Protein AF-A0AAV4HKL3-F1 (afdb_monomer)

Mean predicted aligned error: 17.19 Å

Sequence (102 aa):
MTYMALKHIKDILDKHAPEREITVKPRKPAPWITPAVKAEKQKQRQAGRQRRKLGTQVRRHLHSPQEGRQYLNEKVLSSDSSMELFSLTNQLLGKEKKKPPL

Radius of gyration: 27.22 Å; Cα contacts (8 Å, |Δi|>4): 16; chains: 1; bounding box: 71×27×57 Å

Structure (mmCIF, N/CA/C/O backbone):
data_AF-A0AAV4HKL3-F1
#
_entry.id   AF-A0AAV4HKL3-F1
#
loop_
_atom_site.group_PDB
_atom_site.id
_atom_site.type_symbol
_atom_site.label_atom_id
_atom_site.label_alt_id
_atom_site.label_comp_id
_atom_site.label_asym_id
_atom_site.label_entity_id
_atom_site.label_seq_id
_atom_site.pdbx_PDB_ins_code
_atom_site.Cartn_x
_atom_site.Cartn_y
_atom_site.Cartn_z
_atom_site.occupancy
_atom_site.B_iso_or_equiv
_atom_site.auth_seq_id
_atom_site.auth_comp_id
_atom_site.auth_asym_id
_atom_site.auth_atom_id
_atom_site.pdbx_PDB_model_num
ATOM 1 N N . MET A 1 1 ? -49.270 9.146 -0.379 1.00 57.22 1 MET A N 1
ATOM 2 C CA . MET A 1 1 ? -49.128 7.697 -0.088 1.00 57.22 1 MET A CA 1
ATOM 3 C C . MET A 1 1 ? -47.693 7.245 0.239 1.00 57.22 1 MET A C 1
ATOM 5 O O . MET A 1 1 ? -47.505 6.095 0.600 1.00 57.22 1 MET A O 1
ATOM 9 N N . THR A 1 2 ? -46.677 8.112 0.196 1.00 63.81 2 THR A N 1
ATOM 10 C CA . THR A 1 2 ? -45.257 7.753 0.423 1.00 63.81 2 THR A CA 1
ATOM 11 C C . THR A 1 2 ? -44.863 7.553 1.895 1.00 63.81 2 THR A C 1
ATOM 13 O O . THR A 1 2 ? -43.947 6.792 2.190 1.00 63.81 2 THR A O 1
ATOM 16 N N . TYR A 1 3 ? -45.579 8.178 2.835 1.00 68.31 3 TYR A N 1
ATOM 17 C CA . TYR A 1 3 ? -45.256 8.143 4.270 1.00 68.31 3 TYR A CA 1
ATOM 18 C C . TYR A 1 3 ? -45.369 6.753 4.918 1.00 68.31 3 TYR A C 1
ATOM 20 O O . TYR A 1 3 ? -44.599 6.431 5.819 1.00 68.31 3 TYR A O 1
ATOM 28 N N . MET A 1 4 ? -46.295 5.911 4.451 1.00 75.69 4 MET A N 1
ATOM 29 C CA . MET A 1 4 ? -46.495 4.568 5.014 1.00 75.69 4 MET A CA 1
ATOM 30 C C . MET A 1 4 ? -45.375 3.602 4.610 1.00 75.69 4 MET A C 1
ATOM 32 O O . MET A 1 4 ? -44.941 2.790 5.423 1.00 75.69 4 MET A O 1
ATOM 36 N N . ALA A 1 5 ? -44.853 3.738 3.388 1.00 79.25 5 ALA A N 1
ATOM 37 C CA . ALA A 1 5 ? -43.752 2.915 2.894 1.00 79.25 5 ALA A CA 1
ATOM 38 C C . ALA A 1 5 ? -42.443 3.193 3.652 1.00 79.25 5 ALA A C 1
ATOM 40 O O . ALA A 1 5 ? -41.749 2.261 4.050 1.00 79.25 5 ALA A O 1
ATOM 41 N N . LEU A 1 6 ? -42.138 4.467 3.923 1.00 83.50 6 LEU A N 1
ATOM 42 C CA . LEU A 1 6 ? -40.938 4.856 4.673 1.00 83.50 6 LEU A CA 1
ATOM 43 C C . LEU A 1 6 ? -40.952 4.331 6.113 1.00 83.50 6 LEU A C 1
ATOM 45 O O . LEU A 1 6 ? -39.924 3.874 6.610 1.00 83.50 6 LEU A O 1
ATOM 49 N N . LYS A 1 7 ? -42.120 4.340 6.766 1.00 86.31 7 LYS A N 1
ATOM 50 C CA . LYS A 1 7 ? -42.281 3.782 8.114 1.00 86.31 7 LYS A CA 1
ATOM 51 C C . LYS A 1 7 ? -42.011 2.275 8.135 1.00 86.31 7 LYS A C 1
ATOM 53 O O . LYS A 1 7 ? -41.268 1.803 8.983 1.00 86.31 7 LYS A O 1
ATOM 58 N N . HIS A 1 8 ? -42.5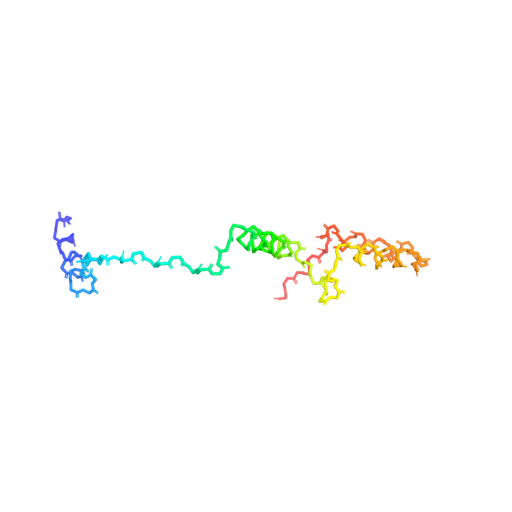43 1.543 7.158 1.00 89.38 8 HIS A N 1
ATOM 59 C CA . HIS A 1 8 ? -42.344 0.097 7.062 1.00 89.38 8 HIS A CA 1
ATOM 60 C C . HIS A 1 8 ? -40.878 -0.282 6.812 1.00 89.38 8 HIS A C 1
ATOM 62 O O . HIS A 1 8 ? -40.370 -1.231 7.403 1.00 89.38 8 HIS A O 1
ATOM 68 N N . ILE A 1 9 ? -40.179 0.486 5.971 1.00 89.75 9 ILE A N 1
ATOM 69 C CA . ILE A 1 9 ? -38.743 0.298 5.723 1.00 89.75 9 ILE A CA 1
ATOM 70 C C . ILE A 1 9 ? -37.946 0.531 7.007 1.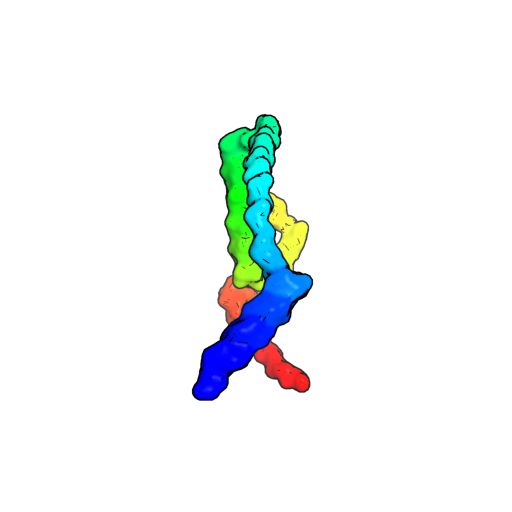00 89.75 9 ILE A C 1
ATOM 72 O O . ILE A 1 9 ? -37.063 -0.263 7.325 1.00 89.75 9 ILE A O 1
ATOM 76 N N . LYS A 1 10 ? -38.282 1.578 7.768 1.00 88.69 10 LYS A N 1
ATOM 77 C CA . LYS A 1 10 ? -37.644 1.850 9.056 1.00 88.69 10 LYS A CA 1
ATOM 78 C C . LYS A 1 10 ? -37.852 0.698 10.045 1.00 88.69 10 LYS A C 1
ATOM 80 O O . LYS A 1 10 ? -36.879 0.219 10.610 1.00 88.69 10 LYS A O 1
ATOM 85 N N . ASP A 1 11 ? -39.076 0.191 10.175 1.00 90.44 11 ASP A N 1
ATOM 86 C CA . ASP A 1 11 ? -39.383 -0.915 11.092 1.00 90.44 11 ASP A CA 1
ATOM 87 C C . ASP A 1 11 ? -38.625 -2.210 10.727 1.00 90.44 11 ASP A C 1
ATOM 89 O O . ASP A 1 11 ? -38.243 -2.988 11.605 1.00 90.44 11 ASP A O 1
ATOM 93 N N . ILE A 1 12 ? -38.395 -2.457 9.432 1.00 91.81 12 ILE A N 1
ATOM 94 C CA . ILE A 1 12 ? -37.581 -3.582 8.944 1.00 91.81 12 ILE A CA 1
ATOM 95 C C . ILE A 1 12 ? -36.102 -3.363 9.286 1.00 91.81 12 ILE A C 1
ATOM 97 O O . ILE A 1 12 ? -35.446 -4.282 9.783 1.00 91.81 12 ILE A O 1
ATOM 101 N N . LEU A 1 13 ? -35.578 -2.159 9.043 1.00 91.44 13 LEU A N 1
ATOM 102 C CA . LEU A 1 13 ? -34.189 -1.812 9.347 1.00 91.44 13 LEU A CA 1
ATOM 103 C C . LEU A 1 13 ? -33.910 -1.892 10.850 1.00 91.44 13 LEU A C 1
ATOM 105 O O . LEU A 1 13 ? -32.946 -2.542 11.237 1.00 91.44 13 LEU A O 1
ATOM 109 N N . ASP A 1 14 ? -34.789 -1.363 11.698 1.00 90.06 14 ASP A N 1
ATOM 110 C CA . ASP A 1 14 ? -34.621 -1.397 13.155 1.00 90.06 14 ASP A CA 1
ATOM 111 C C . ASP A 1 14 ? -34.627 -2.840 13.705 1.00 90.06 14 ASP A C 1
ATOM 113 O O . ASP A 1 14 ? -33.914 -3.149 14.662 1.00 90.06 14 ASP A O 1
ATOM 117 N N . LYS A 1 15 ? -35.380 -3.761 13.080 1.00 91.88 15 LYS A N 1
ATOM 118 C CA . LYS A 1 15 ? -35.417 -5.185 13.472 1.00 91.88 15 LYS A CA 1
ATOM 119 C C . LYS A 1 15 ? -34.200 -5.981 13.007 1.00 91.88 15 LYS A C 1
ATOM 121 O O . LYS A 1 15 ? -33.707 -6.828 13.752 1.00 91.88 15 LYS A O 1
ATOM 126 N N . HIS A 1 16 ? -33.750 -5.767 11.771 1.00 92.62 16 HIS A N 1
ATOM 127 C CA . HIS A 1 16 ? -32.732 -6.614 11.135 1.00 92.62 16 HIS A CA 1
ATOM 128 C C . HIS A 1 16 ? -31.324 -6.007 11.149 1.00 92.62 16 HIS A C 1
ATOM 130 O O . HIS A 1 16 ? -30.340 -6.745 11.110 1.00 92.62 16 HIS A O 1
ATOM 136 N N . ALA A 1 17 ? -31.220 -4.684 11.215 1.00 88.50 17 ALA A N 1
ATOM 137 C CA . ALA A 1 17 ? -29.976 -3.925 11.193 1.00 88.50 17 ALA A CA 1
ATOM 138 C C . ALA A 1 17 ? -30.075 -2.701 12.126 1.00 88.50 17 ALA A C 1
ATOM 140 O O . ALA A 1 17 ? -29.941 -1.569 11.658 1.00 88.50 17 ALA A O 1
ATOM 141 N N . PRO A 1 18 ? -30.314 -2.909 13.438 1.00 87.75 18 PRO A N 1
ATOM 142 C CA . PRO A 1 18 ? -30.407 -1.805 14.383 1.00 87.75 18 PRO A CA 1
ATOM 143 C C . PRO A 1 18 ? -29.126 -0.975 14.346 1.00 87.75 18 PRO A C 1
ATOM 145 O O . PRO A 1 18 ? -28.020 -1.531 14.346 1.00 87.75 18 PRO A O 1
ATOM 148 N N . GLU A 1 19 ? -29.272 0.349 14.351 1.00 85.00 19 GLU A N 1
ATOM 149 C CA . GLU A 1 19 ? -28.137 1.251 14.505 1.00 85.00 19 GLU A CA 1
ATOM 150 C C . GLU A 1 19 ? -27.454 0.959 15.844 1.00 85.00 19 GLU A C 1
ATOM 152 O O . GLU A 1 19 ? -28.039 1.068 16.922 1.00 85.00 19 GLU A O 1
ATOM 157 N N . ARG A 1 20 ? -26.203 0.504 15.767 1.00 85.75 20 ARG A N 1
ATOM 158 C CA . ARG A 1 20 ? -25.373 0.211 16.932 1.00 85.75 20 ARG A CA 1
ATOM 159 C C . ARG A 1 20 ? -24.162 1.110 16.891 1.00 85.75 20 ARG A C 1
ATOM 161 O O . ARG A 1 20 ? -23.299 0.968 16.026 1.00 85.75 20 ARG A O 1
ATOM 168 N N . GLU A 1 21 ? -24.067 1.987 17.875 1.00 87.69 21 GLU A N 1
ATOM 169 C CA . GLU A 1 21 ? -22.840 2.720 18.126 1.00 87.69 21 GLU A CA 1
ATOM 170 C C . GLU A 1 21 ? -21.850 1.784 18.819 1.00 87.69 21 GLU A C 1
ATOM 172 O O . GLU A 1 21 ? -22.030 1.367 19.963 1.00 87.69 21 GLU A O 1
ATOM 177 N N . ILE A 1 22 ? -20.803 1.399 18.094 1.00 87.56 22 ILE A N 1
ATOM 178 C CA . ILE A 1 22 ? -19.721 0.581 18.634 1.00 87.56 22 ILE A CA 1
ATOM 179 C C . ILE A 1 22 ? -18.529 1.499 18.858 1.00 87.56 22 ILE A C 1
ATOM 181 O O . ILE A 1 22 ? -17.926 2.002 17.910 1.00 87.56 22 ILE A O 1
ATOM 185 N N . THR A 1 23 ? -18.139 1.683 20.118 1.00 88.88 23 THR A N 1
ATOM 186 C CA . THR A 1 23 ? -16.890 2.371 20.445 1.00 88.88 23 THR A CA 1
ATOM 187 C C . THR A 1 23 ? -15.708 1.485 20.051 1.00 88.88 23 THR A C 1
ATOM 189 O O . THR A 1 23 ? -15.284 0.595 20.793 1.00 88.88 23 THR A O 1
ATOM 192 N N . VAL A 1 24 ? -15.159 1.707 18.856 1.00 88.75 24 VAL A N 1
ATOM 193 C CA . VAL A 1 24 ? -13.973 0.984 18.388 1.00 88.75 24 VAL A CA 1
ATOM 194 C C . VAL A 1 24 ? -12.747 1.530 19.113 1.00 88.75 24 VAL A C 1
ATOM 196 O O . VAL A 1 24 ? -12.263 2.622 18.822 1.00 88.75 24 VAL A O 1
ATOM 199 N N . LYS A 1 25 ? -12.211 0.750 20.059 1.00 90.00 25 LYS A N 1
ATOM 200 C CA . LYS A 1 25 ? -10.937 1.089 20.701 1.00 90.00 25 LYS A CA 1
ATOM 201 C C . LYS A 1 25 ? -9.815 1.054 19.655 1.00 90.00 25 LYS A C 1
ATOM 203 O O . LYS A 1 25 ? -9.688 0.051 18.942 1.00 90.00 25 LYS A O 1
ATOM 208 N N . PRO A 1 26 ? -8.972 2.097 19.566 1.00 88.12 26 PRO A N 1
ATOM 209 C CA . PRO A 1 26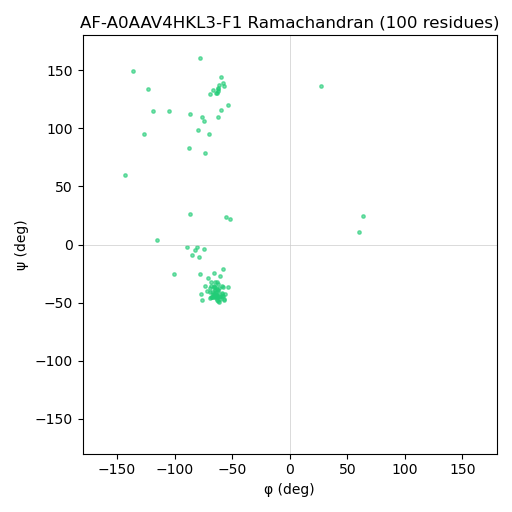 ? -7.839 2.078 18.659 1.00 88.12 26 PRO A CA 1
ATOM 210 C C . PRO A 1 26 ? -6.888 0.949 19.061 1.00 88.12 26 PRO A C 1
ATOM 212 O O . PRO A 1 26 ? -6.537 0.781 20.232 1.00 88.12 26 PRO A O 1
ATOM 215 N N . ARG A 1 27 ? -6.465 0.150 18.079 1.00 89.00 27 ARG A N 1
ATOM 216 C CA . ARG A 1 27 ? -5.444 -0.876 18.309 1.00 89.00 27 ARG A CA 1
ATOM 217 C C . ARG A 1 27 ? -4.123 -0.187 18.638 1.00 89.00 27 ARG A C 1
ATOM 219 O O . ARG A 1 27 ? -3.712 0.724 17.920 1.00 89.00 27 ARG A O 1
ATOM 226 N N . LYS A 1 28 ? -3.445 -0.650 19.693 1.00 90.44 28 LYS A N 1
ATOM 227 C CA . LYS A 1 28 ? -2.090 -0.187 20.015 1.00 90.44 28 LYS A CA 1
ATOM 228 C C . LYS A 1 28 ? -1.166 -0.450 18.815 1.00 90.44 28 LYS A C 1
ATOM 230 O O . LYS A 1 28 ? -1.285 -1.512 18.193 1.00 90.44 28 LYS A O 1
ATOM 235 N N . PRO A 1 29 ? -0.267 0.488 18.470 1.00 84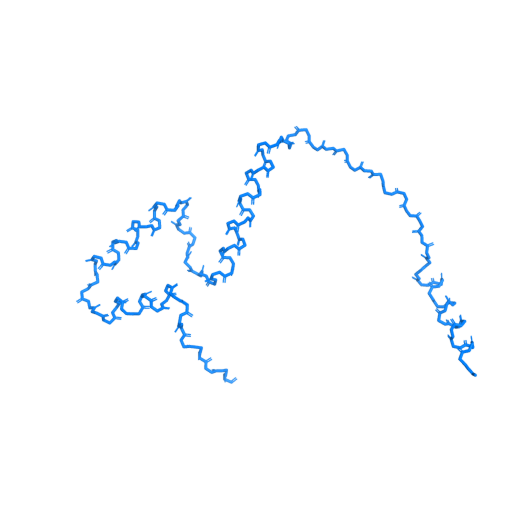.75 29 PRO A N 1
ATOM 236 C CA . PRO A 1 29 ? 0.696 0.259 17.406 1.00 84.75 29 PRO A CA 1
ATOM 237 C C . PRO A 1 29 ? 1.586 -0.929 17.777 1.00 84.75 29 PRO A C 1
ATOM 239 O O . PRO A 1 29 ? 2.016 -1.067 18.921 1.00 84.75 29 PRO A O 1
ATOM 242 N N . ALA A 1 30 ? 1.844 -1.806 16.808 1.00 88.94 30 ALA A N 1
ATOM 243 C CA . ALA A 1 30 ? 2.744 -2.925 17.028 1.00 88.94 30 ALA A CA 1
ATOM 244 C C . ALA A 1 30 ? 4.184 -2.399 17.181 1.00 88.94 30 ALA A C 1
ATOM 246 O O . ALA A 1 30 ? 4.632 -1.640 16.317 1.00 88.94 30 ALA A O 1
ATOM 247 N N . PRO A 1 31 ? 4.922 -2.803 18.230 1.00 90.31 31 PRO A N 1
ATOM 248 C CA . PRO A 1 31 ? 6.206 -2.190 18.584 1.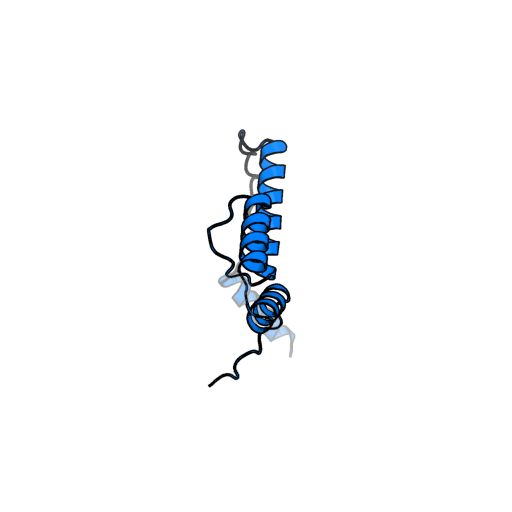00 90.31 31 PRO A CA 1
ATOM 249 C C . PRO A 1 31 ? 7.298 -2.416 17.529 1.00 90.31 31 PRO A C 1
ATOM 251 O O . PRO A 1 31 ? 8.204 -1.607 17.386 1.00 90.31 31 PRO A O 1
ATOM 254 N N . TRP A 1 32 ? 7.185 -3.479 16.731 1.00 89.19 32 TRP A N 1
ATOM 255 C CA . TRP A 1 32 ? 8.108 -3.780 15.633 1.00 89.19 32 TRP A CA 1
ATOM 256 C C . TRP A 1 32 ? 7.808 -3.011 14.334 1.00 89.19 32 TRP A C 1
ATOM 258 O O . TRP A 1 32 ? 8.550 -3.135 13.358 1.00 89.19 32 TRP A O 1
ATOM 268 N N . ILE A 1 33 ? 6.719 -2.236 14.265 1.00 88.75 33 ILE A N 1
ATOM 269 C CA . ILE A 1 33 ? 6.422 -1.394 13.098 1.00 88.75 33 ILE A CA 1
ATOM 270 C C . ILE A 1 33 ? 7.114 -0.045 13.288 1.00 88.75 33 ILE A C 1
ATOM 272 O O . ILE A 1 33 ? 6.513 0.939 13.711 1.00 88.75 33 ILE A O 1
ATOM 276 N N . THR A 1 34 ? 8.395 -0.002 12.936 1.00 94.00 34 THR A N 1
ATOM 277 C CA . THR A 1 34 ? 9.147 1.252 12.844 1.00 94.00 34 THR A CA 1
ATOM 278 C C . THR A 1 34 ? 8.813 1.994 11.539 1.00 94.00 34 THR A C 1
ATOM 280 O O . THR A 1 34 ? 8.330 1.380 10.575 1.00 94.00 34 THR A O 1
ATOM 283 N N . PRO A 1 35 ? 9.082 3.312 11.445 1.00 92.44 35 PRO A N 1
ATOM 284 C CA . PRO A 1 35 ? 8.918 4.068 10.200 1.00 92.44 35 PRO A CA 1
ATOM 285 C C . PRO A 1 35 ? 9.667 3.444 9.012 1.00 92.44 35 PRO A C 1
ATOM 287 O O . PRO A 1 35 ? 9.128 3.393 7.907 1.00 92.44 35 PRO A O 1
ATOM 290 N N . ALA A 1 36 ? 10.854 2.879 9.257 1.00 93.06 36 ALA A N 1
ATOM 291 C CA . ALA A 1 36 ? 11.637 2.159 8.253 1.00 93.06 36 ALA A CA 1
ATOM 292 C C . ALA A 1 36 ? 10.902 0.911 7.730 1.00 93.06 36 ALA A C 1
ATOM 294 O O . ALA A 1 36 ? 10.733 0.748 6.521 1.00 93.06 36 ALA A O 1
ATOM 295 N N . VAL A 1 37 ? 10.370 0.073 8.629 1.00 92.69 37 VAL A N 1
ATOM 296 C CA . VAL A 1 37 ? 9.583 -1.121 8.259 1.00 92.69 37 VAL A CA 1
ATOM 297 C C . VAL A 1 37 ? 8.320 -0.734 7.483 1.00 92.69 37 VAL A C 1
ATOM 299 O O . VAL A 1 37 ? 7.918 -1.426 6.543 1.00 92.69 37 VAL A O 1
ATOM 302 N N . LYS A 1 38 ? 7.682 0.383 7.849 1.00 92.06 38 LYS A N 1
ATOM 303 C CA . LYS A 1 38 ? 6.500 0.902 7.147 1.00 92.06 38 LYS A CA 1
ATOM 304 C C . LYS A 1 38 ? 6.843 1.357 5.725 1.00 92.06 38 LYS A C 1
ATOM 306 O O . LYS A 1 38 ? 6.110 1.002 4.799 1.00 92.06 38 LYS A O 1
ATOM 311 N N . ALA A 1 39 ? 7.945 2.088 5.555 1.00 93.81 39 ALA A N 1
ATOM 312 C CA . ALA A 1 39 ? 8.425 2.537 4.251 1.00 93.81 39 ALA A CA 1
ATOM 313 C C . ALA A 1 39 ? 8.757 1.349 3.335 1.00 93.81 39 ALA A C 1
ATOM 315 O O . ALA A 1 39 ? 8.324 1.317 2.183 1.00 93.81 39 ALA A O 1
ATOM 316 N N . GLU A 1 40 ? 9.431 0.327 3.862 1.00 93.00 40 GLU A N 1
ATOM 317 C CA . GLU A 1 40 ? 9.787 -0.861 3.084 1.00 93.00 40 GLU A CA 1
ATOM 318 C C . GLU A 1 40 ? 8.546 -1.662 2.654 1.00 93.00 40 GLU A C 1
ATOM 320 O O . GLU A 1 40 ? 8.369 -1.986 1.477 1.00 93.00 40 GLU A O 1
ATOM 3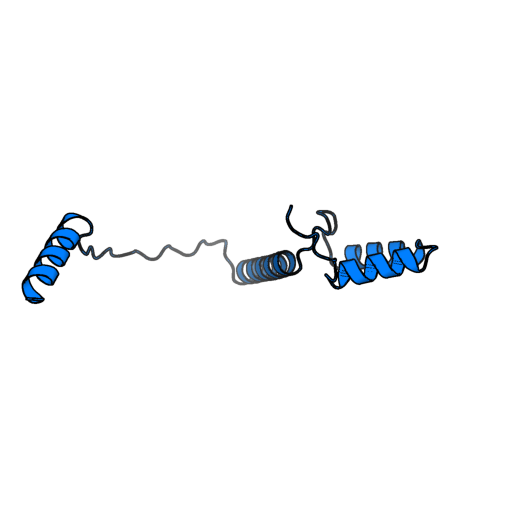25 N N . LYS A 1 41 ? 7.589 -1.872 3.569 1.00 92.88 41 LYS A N 1
ATOM 326 C CA . LYS A 1 41 ? 6.292 -2.487 3.228 1.00 92.88 41 LYS A CA 1
ATOM 327 C C . LYS A 1 41 ? 5.529 -1.692 2.168 1.00 92.88 41 LYS A C 1
ATOM 329 O O . LYS A 1 41 ? 4.833 -2.279 1.336 1.00 92.88 41 LYS A O 1
ATOM 334 N N . GLN A 1 42 ? 5.617 -0.364 2.196 1.00 93.38 42 GLN A N 1
ATOM 335 C CA . GLN A 1 42 ? 4.978 0.488 1.198 1.00 93.38 42 GLN A CA 1
ATOM 336 C C . GLN A 1 42 ? 5.618 0.315 -0.182 1.00 93.38 42 GLN A C 1
ATOM 338 O O . GLN A 1 42 ? 4.879 0.127 -1.154 1.00 93.38 42 GLN A O 1
ATOM 343 N N . LYS A 1 43 ? 6.954 0.293 -0.266 1.00 91.69 43 LYS A N 1
ATOM 344 C CA . LYS A 1 43 ? 7.681 0.013 -1.514 1.00 91.69 43 LYS A CA 1
ATOM 345 C C . LYS A 1 43 ? 7.282 -1.342 -2.098 1.00 91.69 43 LYS A C 1
ATOM 347 O O . LYS A 1 43 ? 6.887 -1.412 -3.261 1.00 91.69 43 LYS A O 1
ATOM 352 N N . GLN A 1 44 ? 7.258 -2.395 -1.277 1.00 89.75 44 GLN A N 1
ATOM 353 C CA . GLN A 1 44 ? 6.832 -3.732 -1.711 1.00 89.75 44 GLN A CA 1
ATOM 354 C C . GLN A 1 44 ? 5.398 -3.745 -2.260 1.00 89.75 44 GLN A C 1
ATOM 356 O O . GLN A 1 44 ? 5.123 -4.360 -3.293 1.00 89.75 44 GLN A O 1
ATOM 361 N N . ARG A 1 45 ? 4.465 -3.033 -1.613 1.00 89.50 45 ARG A N 1
ATOM 362 C CA . ARG A 1 45 ? 3.080 -2.915 -2.101 1.00 89.50 45 ARG A CA 1
ATOM 363 C C . ARG A 1 45 ? 3.000 -2.176 -3.432 1.00 89.50 45 ARG A C 1
ATOM 365 O O . ARG A 1 45 ? 2.234 -2.593 -4.298 1.00 89.50 45 ARG A O 1
ATOM 372 N N . GLN A 1 46 ? 3.751 -1.089 -3.594 1.00 89.31 46 GLN A N 1
ATOM 373 C CA . GLN A 1 46 ? 3.791 -0.329 -4.846 1.00 89.31 46 GLN A CA 1
ATOM 374 C C . GLN A 1 46 ? 4.347 -1.185 -5.987 1.00 89.31 46 GLN A C 1
ATOM 376 O O . GLN A 1 46 ? 3.688 -1.302 -7.021 1.00 89.31 46 GLN A O 1
ATOM 381 N N . ALA A 1 47 ? 5.468 -1.874 -5.759 1.00 82.75 47 ALA A N 1
ATOM 382 C CA . ALA A 1 47 ? 6.043 -2.816 -6.716 1.00 82.75 47 ALA A CA 1
ATOM 383 C C . ALA A 1 47 ? 5.054 -3.941 -7.072 1.00 82.75 47 ALA A C 1
ATOM 385 O O . ALA A 1 47 ? 4.835 -4.241 -8.245 1.00 82.75 47 ALA A O 1
ATOM 386 N N . GLY A 1 48 ? 4.365 -4.510 -6.076 1.00 84.38 48 GLY A N 1
ATOM 387 C CA . GLY A 1 48 ? 3.341 -5.533 -6.294 1.00 84.38 48 GLY A CA 1
ATOM 388 C C . GLY A 1 48 ? 2.148 -5.042 -7.122 1.00 84.38 48 GLY A C 1
ATOM 389 O O . GLY A 1 48 ? 1.648 -5.772 -7.978 1.00 84.38 48 GLY A O 1
ATOM 390 N N . ARG A 1 49 ? 1.698 -3.800 -6.908 1.00 85.94 49 ARG A N 1
ATOM 391 C CA . ARG A 1 49 ? 0.623 -3.178 -7.704 1.00 85.94 49 ARG A CA 1
ATOM 392 C C . ARG A 1 49 ? 1.057 -2.930 -9.144 1.00 85.94 49 ARG A C 1
ATOM 394 O O . ARG A 1 49 ? 0.303 -3.257 -10.056 1.00 85.94 49 ARG A O 1
ATOM 401 N N . GLN A 1 50 ? 2.260 -2.394 -9.343 1.00 79.56 50 GLN A N 1
ATOM 402 C CA . GLN A 1 50 ? 2.826 -2.189 -10.677 1.00 79.56 50 GLN A CA 1
ATOM 403 C C . GLN A 1 50 ? 2.961 -3.520 -11.422 1.00 79.56 50 GLN A C 1
ATOM 405 O O . GLN A 1 50 ? 2.499 -3.629 -12.554 1.00 79.56 50 GLN A O 1
ATOM 410 N N . ARG A 1 51 ? 3.465 -4.565 -10.752 1.00 71.06 51 ARG A N 1
ATOM 411 C CA . ARG A 1 51 ? 3.560 -5.921 -11.308 1.00 71.06 51 ARG A CA 1
ATOM 412 C C . ARG A 1 51 ? 2.204 -6.466 -11.761 1.00 71.06 51 ARG A C 1
ATOM 414 O O . ARG A 1 51 ? 2.098 -6.983 -12.865 1.00 71.06 51 ARG A O 1
ATOM 421 N N . ARG A 1 52 ? 1.160 -6.339 -10.934 1.00 76.88 52 ARG A N 1
ATOM 422 C CA . ARG A 1 52 ? -0.202 -6.775 -11.303 1.00 76.88 52 ARG A CA 1
ATOM 423 C C . ARG A 1 52 ? -0.746 -5.997 -12.502 1.00 76.88 52 ARG A C 1
ATOM 425 O O . ARG A 1 52 ? -1.368 -6.594 -13.370 1.00 76.88 52 ARG A O 1
ATOM 432 N N . LYS A 1 53 ? -0.502 -4.683 -12.551 1.00 74.38 53 LYS A N 1
ATOM 433 C CA . LYS A 1 53 ? -0.963 -3.808 -13.639 1.00 74.38 53 LYS A CA 1
ATOM 434 C C . LYS A 1 53 ? -0.308 -4.148 -14.978 1.00 74.38 53 LYS A C 1
ATOM 436 O O . LYS A 1 53 ? -0.970 -4.066 -16.002 1.00 74.38 53 LYS A O 1
ATOM 441 N N . LEU A 1 54 ? 0.967 -4.530 -14.966 1.00 66.56 54 LEU A N 1
ATOM 442 C CA . LEU A 1 54 ? 1.716 -4.861 -16.179 1.00 66.56 54 LEU A CA 1
ATOM 443 C C . LEU A 1 54 ? 1.338 -6.225 -16.777 1.00 66.56 54 LEU A C 1
ATOM 445 O O . LEU A 1 54 ? 1.862 -6.574 -17.826 1.00 66.56 54 LEU A O 1
ATOM 449 N N . GLY A 1 55 ? 0.452 -7.006 -16.139 1.00 60.81 55 GLY A N 1
ATOM 450 C CA . GLY A 1 55 ? -0.015 -8.294 -16.671 1.00 60.81 55 GLY A CA 1
ATOM 451 C C . GLY A 1 55 ? 1.100 -9.321 -16.878 1.00 60.81 55 GLY A C 1
ATOM 452 O O . GLY A 1 55 ? 0.886 -10.365 -17.487 1.00 60.81 55 GLY A O 1
ATOM 453 N N . THR A 1 56 ? 2.303 -9.047 -16.376 1.00 55.34 56 THR A N 1
ATOM 454 C CA . THR A 1 56 ? 3.471 -9.849 -16.671 1.00 55.34 56 THR A CA 1
ATOM 455 C C . THR A 1 56 ? 3.453 -11.103 -15.807 1.00 55.34 56 THR A C 1
ATOM 457 O O . THR A 1 56 ? 3.973 -11.160 -14.691 1.00 55.34 56 THR A O 1
ATOM 460 N N . GLN A 1 57 ? 2.982 -12.181 -16.428 1.00 52.69 57 GLN A N 1
ATOM 461 C CA . GLN A 1 57 ? 3.512 -13.539 -16.276 1.00 52.69 57 GLN A CA 1
ATOM 462 C C . GLN A 1 57 ? 5.029 -13.628 -16.581 1.00 52.69 57 GLN A C 1
ATOM 464 O O . GLN A 1 57 ? 5.547 -14.704 -16.872 1.00 52.69 57 GLN A O 1
ATOM 469 N N . VAL A 1 58 ? 5.794 -12.534 -16.462 1.00 51.38 58 VAL A N 1
ATOM 470 C CA . VAL A 1 58 ? 7.252 -12.574 -16.349 1.00 51.38 58 VAL A CA 1
ATOM 471 C C . VAL A 1 58 ? 7.543 -1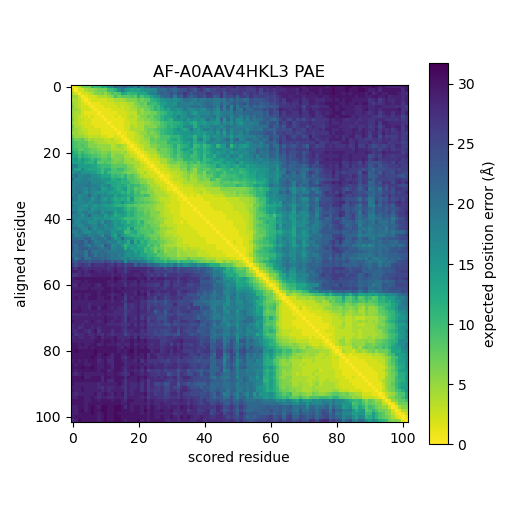3.078 -14.941 1.00 51.38 58 VAL A C 1
ATOM 473 O O . VAL A 1 58 ? 7.673 -12.338 -13.970 1.00 51.38 58 VAL A O 1
ATOM 476 N N . ARG A 1 59 ? 7.394 -14.401 -14.871 1.00 46.28 59 ARG A N 1
ATOM 477 C CA . ARG A 1 59 ? 8.042 -15.415 -14.061 1.00 46.28 59 ARG A CA 1
ATOM 478 C C . ARG A 1 59 ? 8.594 -14.980 -12.707 1.00 46.28 59 ARG A C 1
ATOM 480 O O . ARG A 1 59 ? 9.316 -14.008 -12.552 1.00 46.28 59 ARG A O 1
ATOM 487 N N . ARG A 1 60 ? 8.318 -15.849 -11.737 1.00 49.97 60 ARG A N 1
ATOM 488 C CA . ARG A 1 60 ? 8.849 -15.957 -10.369 1.00 49.97 60 ARG A CA 1
ATOM 489 C C . ARG A 1 60 ? 10.395 -15.974 -10.246 1.00 49.97 60 ARG A C 1
ATOM 491 O O . ARG A 1 60 ? 10.886 -16.456 -9.239 1.00 49.97 60 ARG A O 1
ATOM 498 N N . HIS A 1 61 ? 11.159 -15.478 -11.218 1.00 46.88 61 HIS A N 1
ATOM 499 C CA . HIS A 1 61 ? 12.601 -15.715 -11.318 1.00 46.88 61 HIS A CA 1
ATOM 500 C C . HIS A 1 61 ? 13.500 -14.492 -11.172 1.00 46.88 61 HIS A C 1
ATOM 502 O O . HIS A 1 61 ? 14.700 -14.652 -11.305 1.00 46.88 61 HIS A O 1
ATOM 508 N N . LEU A 1 62 ? 12.978 -13.299 -10.894 1.00 48.91 62 LEU A N 1
ATOM 509 C CA . LEU A 1 62 ? 13.830 -12.112 -10.826 1.00 48.91 62 LEU A CA 1
ATOM 510 C C . LEU A 1 62 ? 13.609 -11.421 -9.489 1.00 48.91 62 LEU A C 1
ATOM 512 O O . LEU A 1 62 ? 12.637 -10.683 -9.296 1.00 48.91 62 LEU A O 1
ATOM 516 N N . HIS A 1 63 ? 14.483 -11.755 -8.544 1.00 53.84 63 HIS A N 1
ATOM 517 C CA . HIS A 1 63 ? 14.488 -11.200 -7.197 1.00 53.84 63 HIS A CA 1
ATOM 518 C C . HIS A 1 63 ? 15.122 -9.800 -7.168 1.00 53.84 63 HIS A C 1
ATOM 520 O O . HIS A 1 63 ? 14.925 -9.075 -6.191 1.00 53.84 63 HIS A O 1
ATOM 526 N N . SER A 1 64 ? 15.767 -9.362 -8.258 1.00 61.84 64 SER A N 1
ATOM 527 C CA . SER A 1 64 ? 16.276 -7.998 -8.409 1.00 61.84 64 SER A CA 1
ATOM 528 C C . SER A 1 64 ? 15.983 -7.376 -9.792 1.00 61.84 64 SER A C 1
ATOM 530 O O . SER A 1 64 ? 15.947 -8.070 -10.812 1.00 61.84 64 SER A O 1
ATOM 532 N N . PRO A 1 65 ? 15.808 -6.038 -9.881 1.00 63.22 65 PRO A N 1
ATOM 533 C CA . PRO A 1 65 ? 15.719 -5.318 -11.158 1.00 63.22 65 PRO A CA 1
ATOM 534 C C . PRO A 1 65 ? 16.945 -5.504 -12.067 1.00 63.22 65 PRO A C 1
ATOM 536 O O . PRO A 1 65 ? 16.855 -5.271 -13.271 1.00 63.22 65 PRO A O 1
ATOM 539 N N . GLN A 1 66 ? 18.087 -5.885 -11.491 1.00 66.81 66 GLN A N 1
ATOM 540 C CA . GLN A 1 66 ? 19.349 -6.106 -12.196 1.00 66.81 66 GLN A CA 1
ATOM 541 C C . GLN A 1 66 ? 19.328 -7.432 -12.958 1.00 66.81 66 GLN A C 1
ATOM 543 O O . GLN A 1 66 ? 19.598 -7.436 -14.159 1.00 66.81 66 GLN A O 1
ATOM 548 N N . GLU A 1 67 ? 18.896 -8.516 -12.311 1.00 64.38 67 GLU A N 1
ATOM 549 C CA . GLU A 1 67 ? 18.741 -9.828 -12.955 1.00 64.38 67 GLU A CA 1
ATOM 550 C C . GLU A 1 67 ? 17.771 -9.749 -14.144 1.00 64.38 67 GLU A C 1
ATOM 552 O O . GLU A 1 67 ? 17.976 -10.380 -15.178 1.00 64.38 67 GLU A O 1
ATOM 557 N N . GLY A 1 68 ? 16.712 -8.935 -14.033 1.00 67.88 68 GLY A N 1
ATOM 558 C CA . GLY A 1 68 ? 15.731 -8.806 -15.112 1.00 67.88 68 GLY A CA 1
ATOM 559 C C . GLY A 1 68 ? 16.280 -8.124 -16.357 1.00 67.88 68 GLY A C 1
ATOM 560 O O . GLY A 1 68 ? 15.890 -8.469 -17.471 1.00 67.88 68 GLY A O 1
ATOM 561 N N . ARG A 1 69 ? 17.218 -7.189 -16.178 1.00 74.88 69 ARG A N 1
ATOM 562 C CA . ARG A 1 69 ? 17.938 -6.566 -17.293 1.00 74.88 69 ARG A CA 1
ATOM 563 C C . ARG A 1 69 ? 18.932 -7.536 -17.919 1.00 74.88 69 ARG A C 1
ATOM 565 O O . ARG A 1 69 ? 19.019 -7.577 -19.139 1.00 74.88 69 ARG A O 1
ATOM 572 N N . GLN A 1 70 ? 19.633 -8.324 -17.105 1.00 78.12 70 GLN A N 1
ATOM 573 C CA . GLN A 1 70 ? 20.576 -9.335 -17.591 1.00 78.12 70 GLN A CA 1
ATOM 574 C C . GLN A 1 70 ? 19.868 -10.383 -18.452 1.00 78.12 70 GLN A C 1
ATOM 576 O O . GLN A 1 70 ? 20.250 -10.565 -19.602 1.00 78.12 70 GLN A O 1
ATOM 581 N N . TYR A 1 71 ? 18.758 -10.948 -17.967 1.00 79.00 71 TYR A N 1
ATOM 582 C CA . TYR A 1 71 ? 17.953 -11.903 -18.733 1.00 79.00 71 TYR A CA 1
ATOM 583 C C . TYR A 1 71 ? 17.475 -11.338 -20.082 1.00 79.00 71 TYR A C 1
ATOM 585 O O . TYR A 1 71 ? 17.497 -12.028 -21.099 1.00 79.00 71 TYR A O 1
ATOM 593 N N . LEU A 1 72 ? 17.026 -10.077 -20.106 1.00 79.44 72 LEU A N 1
ATOM 594 C CA . LEU A 1 72 ? 16.585 -9.435 -21.346 1.00 79.44 72 LEU A CA 1
ATOM 595 C C . LEU A 1 72 ? 17.746 -9.200 -22.313 1.00 79.44 72 LEU A C 1
ATOM 597 O O . LEU A 1 72 ? 17.583 -9.439 -23.505 1.00 79.44 72 LEU A O 1
ATOM 601 N N . ASN A 1 73 ? 18.904 -8.776 -21.809 1.00 82.56 73 ASN A N 1
ATOM 602 C CA . ASN A 1 73 ? 20.094 -8.583 -22.630 1.00 82.56 73 ASN A CA 1
ATOM 603 C C . ASN A 1 73 ? 20.577 -9.907 -23.224 1.00 82.56 73 ASN A C 1
ATOM 605 O O . ASN A 1 73 ? 20.815 -9.970 -24.423 1.00 82.56 73 ASN A O 1
ATOM 609 N N . GLU A 1 74 ? 20.655 -10.968 -22.422 1.00 84.69 74 GLU A N 1
ATOM 610 C CA . GLU A 1 74 ? 21.017 -12.308 -22.896 1.00 84.69 74 GLU A CA 1
ATOM 611 C C . GLU A 1 74 ? 20.062 -12.785 -23.986 1.00 84.69 74 GLU A C 1
ATOM 613 O O . GLU A 1 74 ? 20.504 -13.250 -25.029 1.00 84.69 74 GLU A O 1
ATOM 618 N N . LYS A 1 75 ? 18.755 -12.593 -23.790 1.00 81.06 75 LYS A N 1
ATOM 619 C CA . LYS A 1 75 ? 17.743 -13.018 -24.757 1.00 81.06 75 LYS A CA 1
ATOM 620 C C . LYS A 1 75 ? 17.788 -12.222 -26.061 1.00 81.06 75 LYS A C 1
ATOM 622 O O . LYS A 1 75 ? 17.533 -12.783 -27.119 1.00 81.06 75 LYS A O 1
ATOM 627 N N . VAL A 1 76 ? 18.101 -10.927 -25.999 1.00 84.69 76 VAL A N 1
ATOM 628 C CA . VAL A 1 76 ? 18.301 -10.092 -27.194 1.00 84.69 76 VAL A CA 1
ATOM 629 C C . VAL A 1 76 ? 19.574 -10.503 -27.933 1.00 84.69 76 VAL A C 1
ATOM 631 O O . VAL A 1 76 ? 19.552 -10.590 -29.155 1.00 84.69 76 VAL A O 1
ATOM 634 N N . LEU A 1 77 ? 20.653 -10.792 -27.202 1.00 85.44 77 LEU A N 1
ATOM 635 C CA . LEU A 1 77 ? 21.931 -11.229 -27.770 1.00 85.44 77 LEU A CA 1
ATOM 636 C C . LEU A 1 77 ? 21.871 -12.649 -28.348 1.00 85.44 77 LEU A C 1
ATOM 638 O O . LEU A 1 77 ? 22.603 -12.943 -29.284 1.00 85.44 77 LEU A O 1
ATOM 642 N N . SER A 1 78 ? 21.012 -13.515 -27.808 1.00 86.38 78 SER A N 1
ATOM 643 C CA . SER A 1 78 ? 20.833 -14.893 -28.274 1.00 86.38 78 SER A CA 1
ATOM 644 C C . SER A 1 78 ? 19.785 -15.045 -29.379 1.00 86.38 78 SER A C 1
ATOM 646 O O . SER A 1 78 ? 19.488 -16.170 -29.766 1.00 86.38 78 SER A O 1
A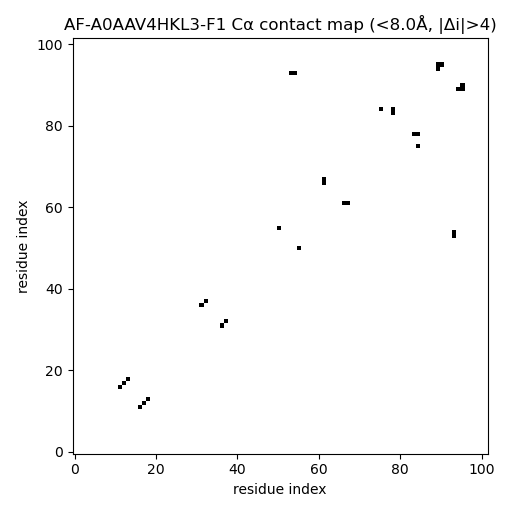TOM 648 N N . SER A 1 79 ? 19.119 -13.962 -29.789 1.00 84.00 79 SER A N 1
ATOM 649 C CA . SER A 1 79 ? 18.072 -14.029 -30.812 1.00 84.00 79 SER A CA 1
ATOM 650 C C . SER A 1 79 ? 18.700 -13.911 -32.197 1.00 84.00 79 SER A C 1
ATOM 652 O O . SER A 1 79 ? 19.148 -12.832 -32.582 1.00 84.00 79 SER A O 1
ATOM 654 N N . ASP A 1 80 ? 18.654 -14.989 -32.973 1.00 83.06 80 ASP A N 1
ATOM 655 C CA . ASP A 1 80 ? 19.201 -15.021 -34.336 1.00 83.06 80 ASP A CA 1
ATOM 656 C C . ASP A 1 80 ? 18.206 -14.497 -35.388 1.00 83.06 80 ASP A C 1
ATOM 658 O O . ASP A 1 80 ? 18.551 -14.296 -36.554 1.00 83.06 80 ASP A O 1
ATOM 662 N N . SER A 1 81 ? 16.949 -14.260 -34.989 1.00 87.38 81 SER A N 1
ATOM 663 C CA . SER A 1 81 ? 15.870 -13.853 -35.888 1.00 87.38 81 SER A CA 1
ATOM 664 C C . SER A 1 81 ? 15.209 -12.540 -35.475 1.00 87.38 81 SER A C 1
ATOM 666 O O . SER A 1 81 ? 14.774 -12.340 -34.337 1.00 87.38 81 SER A O 1
ATOM 668 N N . SER A 1 82 ? 15.024 -11.657 -36.458 1.00 83.94 82 SER A N 1
ATOM 669 C CA . SER A 1 82 ? 14.285 -10.399 -36.302 1.00 83.94 82 SER A CA 1
ATOM 670 C C . SER A 1 82 ? 12.826 -10.619 -35.887 1.00 83.94 82 SER A C 1
ATOM 672 O O . SER A 1 82 ? 12.247 -9.781 -35.194 1.00 83.94 82 SER A O 1
ATOM 674 N N . MET A 1 83 ? 12.241 -11.766 -36.241 1.00 82.12 83 MET A N 1
ATOM 675 C CA . MET A 1 83 ? 10.887 -12.150 -35.839 1.00 82.12 83 MET A CA 1
ATOM 676 C C . MET A 1 83 ? 10.785 -12.450 -34.342 1.00 82.12 83 MET A C 1
ATOM 678 O O . MET A 1 83 ? 9.794 -12.086 -33.704 1.00 82.12 83 MET A O 1
ATOM 682 N N . GLU A 1 84 ? 11.811 -13.070 -33.762 1.00 81.44 84 GLU A N 1
ATOM 683 C CA . GLU A 1 84 ? 11.857 -13.375 -32.331 1.00 81.44 84 GLU A CA 1
ATOM 684 C C . GLU A 1 84 ? 11.978 -12.091 -31.512 1.00 81.44 84 GLU A C 1
ATOM 686 O O . GLU A 1 84 ? 11.188 -11.872 -30.588 1.00 81.44 84 GLU A O 1
ATOM 691 N N . LEU A 1 85 ? 12.862 -11.181 -31.929 1.00 85.06 85 LEU A N 1
ATOM 692 C CA . LEU A 1 85 ? 12.985 -9.847 -31.339 1.00 85.06 85 LEU A CA 1
ATOM 693 C C . LEU A 1 85 ? 11.671 -9.059 -31.447 1.00 85.06 85 LEU A C 1
ATOM 695 O O . LEU A 1 85 ? 11.224 -8.431 -30.482 1.00 85.06 85 LEU A O 1
ATOM 699 N N . PHE A 1 86 ? 10.996 -9.132 -32.595 1.00 84.00 86 PHE A N 1
ATOM 700 C CA . PHE A 1 86 ? 9.704 -8.479 -32.791 1.00 84.00 86 PHE A CA 1
ATOM 701 C C . PHE A 1 86 ? 8.608 -9.069 -31.886 1.00 84.00 86 PHE A C 1
ATOM 703 O O . PHE A 1 86 ? 7.796 -8.338 -31.315 1.00 84.00 86 PHE A O 1
ATOM 710 N N . SER A 1 87 ? 8.591 -10.386 -31.687 1.00 81.94 87 SER A N 1
ATOM 711 C CA . SER A 1 87 ? 7.652 -11.031 -30.762 1.00 81.94 87 SER A CA 1
ATOM 712 C C . SER A 1 87 ? 7.911 -10.621 -29.305 1.00 81.94 87 SER A C 1
ATOM 714 O O . SER A 1 87 ? 6.977 -10.260 -28.586 1.00 81.94 87 SER A O 1
ATOM 716 N N . LEU A 1 88 ? 9.185 -10.566 -28.902 1.00 82.12 88 LEU A N 1
ATOM 717 C CA . LEU A 1 88 ? 9.616 -10.169 -27.566 1.00 82.12 88 LEU A CA 1
ATOM 718 C C . LEU A 1 88 ? 9.269 -8.705 -27.274 1.00 82.12 88 LEU A C 1
ATOM 720 O O . 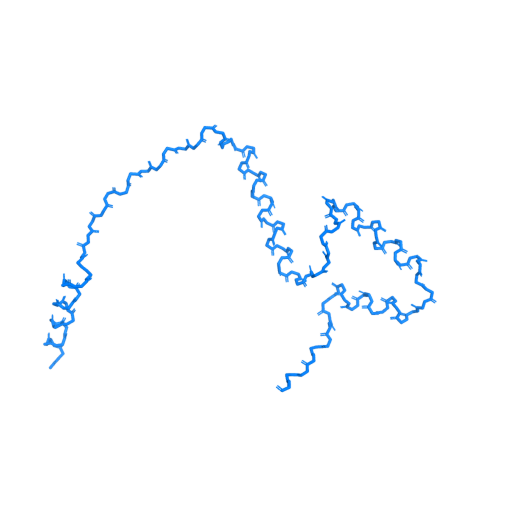LEU A 1 88 ? 8.745 -8.392 -26.205 1.00 82.12 88 LEU A O 1
ATOM 724 N N . THR A 1 89 ? 9.505 -7.803 -28.228 1.00 83.44 89 THR A N 1
ATOM 725 C CA . THR A 1 89 ? 9.137 -6.387 -28.080 1.00 83.44 89 THR A CA 1
ATOM 726 C C . THR A 1 89 ? 7.624 -6.198 -27.968 1.00 83.44 89 THR A C 1
ATOM 728 O O . THR A 1 89 ? 7.169 -5.449 -27.104 1.00 83.44 89 THR A O 1
ATOM 731 N N . ASN A 1 90 ? 6.822 -6.923 -28.753 1.00 83.38 90 ASN A N 1
ATOM 732 C CA . ASN A 1 90 ? 5.362 -6.886 -28.625 1.00 83.38 90 ASN A CA 1
ATOM 733 C C . ASN A 1 90 ? 4.870 -7.443 -27.284 1.00 83.38 90 ASN A C 1
ATOM 735 O O . ASN A 1 90 ? 3.933 -6.884 -26.709 1.00 83.38 90 ASN A O 1
ATOM 739 N N . GLN A 1 91 ? 5.522 -8.483 -26.759 1.00 80.00 91 GLN A N 1
ATOM 740 C CA . GLN A 1 91 ? 5.233 -9.028 -25.434 1.00 80.00 91 GLN A CA 1
ATOM 741 C C . GLN A 1 91 ? 5.537 -8.006 -24.325 1.00 80.00 91 GLN A C 1
ATOM 743 O O . GLN A 1 91 ? 4.716 -7.797 -23.433 1.00 80.00 91 GLN A O 1
ATOM 748 N N . LEU A 1 92 ? 6.682 -7.315 -24.399 1.00 77.94 92 LEU A N 1
ATOM 749 C CA . LEU A 1 92 ? 7.069 -6.275 -23.434 1.00 77.94 92 LEU A CA 1
ATOM 750 C C . LEU A 1 92 ? 6.154 -5.048 -23.482 1.00 77.94 92 LEU A C 1
ATOM 752 O O . LEU A 1 92 ? 5.857 -4.453 -22.447 1.00 77.94 92 LEU A O 1
ATOM 756 N N . LEU A 1 93 ? 5.691 -4.681 -24.677 1.00 81.69 93 LEU A N 1
ATOM 757 C CA . LEU A 1 93 ? 4.759 -3.572 -24.884 1.00 81.69 93 LEU A CA 1
ATOM 758 C C . LEU A 1 93 ? 3.297 -3.956 -24.603 1.00 81.69 93 LEU A C 1
ATOM 760 O O . LEU A 1 93 ? 2.418 -3.104 -24.728 1.00 81.69 93 LEU A O 1
ATOM 764 N N . GLY A 1 94 ? 3.020 -5.218 -24.249 1.00 76.06 94 GLY A N 1
ATOM 765 C CA . GLY A 1 94 ? 1.665 -5.709 -23.990 1.00 76.06 94 GLY A CA 1
ATOM 766 C C . GLY A 1 94 ? 0.749 -5.660 -25.218 1.00 76.06 94 GLY A C 1
ATOM 767 O O . GLY A 1 94 ? -0.469 -5.578 -25.073 1.00 76.06 94 GLY A O 1
ATOM 768 N N . LYS A 1 95 ? 1.317 -5.692 -26.431 1.00 74.44 95 LYS A N 1
ATOM 769 C CA . LYS A 1 95 ? 0.594 -5.621 -27.714 1.00 74.44 95 LYS A CA 1
ATOM 770 C C . LYS A 1 95 ? 0.126 -6.994 -28.209 1.00 74.44 95 LYS A C 1
ATOM 772 O O . LYS A 1 95 ? -0.024 -7.203 -29.412 1.00 74.44 95 LYS A O 1
ATOM 777 N N . GLU A 1 96 ? -0.091 -7.948 -27.307 1.00 65.44 96 GLU A N 1
ATOM 778 C CA . GLU A 1 96 ? -0.577 -9.266 -27.705 1.00 65.44 96 GLU A CA 1
ATOM 779 C C . GLU A 1 96 ? -1.970 -9.151 -28.338 1.00 65.44 96 GLU A C 1
ATOM 781 O O . GLU A 1 96 ? -2.886 -8.527 -27.794 1.00 65.44 96 GLU A O 1
ATOM 786 N N . LYS A 1 97 ? -2.132 -9.764 -29.518 1.00 58.62 97 LYS A N 1
ATOM 787 C CA . LYS A 1 97 ? -3.439 -9.915 -30.156 1.00 58.62 97 LYS A CA 1
ATOM 788 C C . LYS A 1 97 ? -4.306 -10.757 -29.222 1.00 58.62 97 LYS A C 1
ATOM 790 O O . LYS A 1 97 ? -4.060 -11.951 -29.061 1.00 58.62 97 LYS A O 1
ATOM 795 N N . LYS A 1 98 ? -5.316 -10.139 -28.603 1.00 53.12 98 LYS A N 1
ATOM 796 C CA . LYS A 1 98 ? -6.358 -10.863 -27.863 1.00 53.12 98 LYS A CA 1
ATOM 797 C C . LYS A 1 98 ? -6.941 -11.922 -28.804 1.00 53.12 98 LYS A C 1
ATOM 799 O O . LYS A 1 98 ? -7.440 -11.567 -29.870 1.00 53.12 98 LYS A O 1
ATOM 804 N N . LYS A 1 99 ? -6.863 -13.207 -28.442 1.00 50.25 99 LYS A N 1
ATOM 805 C CA . LYS A 1 99 ? -7.642 -14.234 -29.145 1.00 50.25 99 LYS A CA 1
ATOM 806 C C . LYS A 1 99 ? -9.131 -13.909 -28.944 1.00 50.25 99 LYS A C 1
ATOM 808 O O . LYS A 1 99 ? -9.497 -13.556 -27.819 1.00 50.25 99 LYS A O 1
ATOM 813 N N . PRO A 1 100 ? -9.967 -13.966 -29.994 1.00 48.97 100 PRO A N 1
ATOM 814 C CA . PRO A 1 100 ? -11.403 -13.788 -29.830 1.00 48.97 100 PRO A CA 1
ATOM 815 C C . PRO A 1 100 ? -11.954 -14.873 -28.886 1.00 48.97 100 PRO A C 1
ATOM 817 O O . PRO A 1 100 ? -11.434 -15.993 -28.901 1.00 48.97 100 PRO A O 1
ATOM 820 N N . PRO A 1 101 ? -12.946 -14.548 -28.036 1.00 62.00 101 PRO A N 1
ATOM 821 C CA . PRO A 1 101 ? -13.611 -15.550 -27.212 1.00 62.00 101 PRO A CA 1
ATOM 822 C C . PRO A 1 101 ? -14.313 -16.573 -28.118 1.00 62.00 101 PRO A C 1
ATOM 824 O O . PRO A 1 101 ? -14.947 -16.180 -29.098 1.00 62.00 101 PRO A O 1
ATOM 827 N N . LEU A 1 102 ? -14.124 -17.858 -27.799 1.00 54.91 102 LEU A N 1
ATOM 828 C CA . LEU A 1 102 ? -14.866 -18.989 -28.368 1.00 54.91 102 LEU A CA 1
ATOM 829 C C . LEU A 1 102 ? -16.330 -18.945 -27.927 1.00 54.91 102 LEU A C 1
ATOM 831 O O . LEU A 1 102 ? -16.561 -18.565 -26.754 1.00 54.91 102 LEU A O 1
#

Foldseek 3Di:
DVVVVVVVVVVVCCVPPNDDDDPDDDDDDDPPPDPVVVVVVVVVVVVVVVVVVQVDPVDPPDPDPVVVVVVVVVQVVPDPDPVSVVVVVCVNVVVDDPDDDD

Secondary structure (DSSP, 8-state):
-HHHHHHHHHHHHHHHS-------PPPPPPTT--HHHHHHHHHHHHHHHHHHHTT----TT-SSHHHHHHHHHHHHHT---HHHHHHHHHHHTT---PPPP-

Organism: NCBI:txid1093978

pLDDT: mean 78.83, std 13.45, range [46.28, 94.0]

Solvent-accessible surface area (backbone atoms only — not comparable to full-atom values): 6554 Å² total; per-residue (Å²): 128,65,71,64,57,55,52,53,53,47,58,50,38,56,73,77,58,54,91,71,91,72,88,76,75,80,76,79,80,61,89,83,66,41,74,67,55,50,51,51,54,48,51,54,50,51,52,52,50,51,49,62,72,64,67,57,83,73,57,101,78,56,94,42,80,63,54,50,51,50,56,51,51,51,52,59,73,68,49,93,43,73,66,56,52,51,52,51,52,33,58,76,69,67,63,66,80,76,75,79,84,130